Protein AF-A0A7X5ZQL4-F1 (afdb_monomer_lite)

InterPro domains:
  IPR029048 Heat shock protein 70kD, C-terminal domain superfamily [G3DSA:1.20.1270.10] (12-86)

Foldseek 3Di:
DDPPPPDDDDPVSVVVLLVVLLVVLVVLLVVLVVVCVVCPPVLPPVLNVVLVVLSVQLVVCSVVSVSVSNNVSSVVSLVSCVVSVNNDPD

Radius of gyration: 17.02 Å; chains: 1; bounding box: 59×28×33 Å

Sequence (90 aa):
MTQEVHHGPSTQELRQQRAEKLHDADAVCAVAARTVAALGDTLGTEYRTRVQAAMREVRTAVKCEDAERARQRAEVLVTVLREAGLGQVR

pLDDT: mean 84.3, std 14.22, range [37.19, 95.06]

Organism: NCBI:txid1128677

Structure (mmCIF, N/CA/C/O backbone):
data_AF-A0A7X5ZQL4-F1
#
_entry.id   AF-A0A7X5ZQL4-F1
#
loop_
_atom_site.group_PDB
_atom_site.id
_atom_site.type_symbol
_atom_site.label_atom_id
_atom_site.label_alt_id
_atom_site.label_comp_id
_atom_site.label_asym_id
_atom_site.label_entity_id
_atom_site.label_seq_id
_atom_site.pdbx_PDB_ins_code
_atom_site.Cartn_x
_atom_site.Cartn_y
_atom_site.Cartn_z
_atom_site.occupancy
_atom_site.B_iso_or_equiv
_atom_site.auth_seq_id
_atom_site.auth_comp_id
_atom_site.auth_asym_id
_atom_site.auth_atom_id
_atom_site.pdbx_PDB_model_num
ATOM 1 N N . MET A 1 1 ? 43.647 -18.308 -13.474 1.00 37.19 1 MET A N 1
ATOM 2 C CA . MET A 1 1 ? 42.975 -17.001 -13.615 1.00 37.19 1 MET A CA 1
ATOM 3 C C . MET A 1 1 ? 41.496 -17.215 -13.344 1.00 37.19 1 MET A C 1
ATOM 5 O O . MET A 1 1 ? 40.800 -17.751 -14.195 1.00 37.19 1 MET A O 1
ATOM 9 N N . THR A 1 2 ? 41.050 -16.918 -12.127 1.00 50.16 2 THR A N 1
ATOM 10 C CA . THR A 1 2 ? 39.633 -16.912 -11.748 1.00 50.16 2 THR A CA 1
ATOM 11 C C . THR A 1 2 ? 38.974 -15.721 -12.429 1.00 50.16 2 THR A C 1
ATOM 13 O O . THR A 1 2 ? 39.274 -14.578 -12.105 1.00 50.16 2 THR A O 1
ATOM 16 N N . GLN A 1 3 ? 38.137 -15.980 -13.433 1.00 50.59 3 GLN A N 1
ATOM 17 C CA . GLN A 1 3 ? 37.256 -14.951 -13.973 1.00 50.59 3 GLN A CA 1
ATOM 18 C C . GLN A 1 3 ? 36.134 -14.747 -12.959 1.00 50.59 3 GLN A C 1
ATOM 20 O O . GLN A 1 3 ? 35.188 -15.529 -12.896 1.00 50.59 3 GLN A O 1
ATOM 25 N N . GLU A 1 4 ? 36.283 -13.727 -12.123 1.00 54.75 4 GLU A N 1
ATOM 26 C CA . GLU A 1 4 ? 35.207 -13.208 -11.289 1.00 54.75 4 GLU A CA 1
ATOM 27 C C . GLU A 1 4 ? 34.203 -12.531 -12.225 1.00 54.75 4 GLU A C 1
ATOM 29 O O . GLU A 1 4 ? 34.353 -11.378 -12.631 1.00 54.75 4 GLU A O 1
ATOM 34 N N . VAL A 1 5 ? 33.211 -13.305 -12.667 1.00 55.62 5 VAL A N 1
ATOM 35 C CA . VAL A 1 5 ? 32.112 -12.793 -13.480 1.00 55.62 5 VAL A CA 1
ATOM 36 C C . VAL A 1 5 ? 31.240 -11.942 -12.564 1.00 55.62 5 VAL A C 1
ATOM 38 O O . VAL A 1 5 ? 30.334 -12.438 -11.900 1.00 55.62 5 VAL A O 1
ATOM 41 N N . HIS A 1 6 ? 31.515 -10.642 -12.533 1.00 55.84 6 HIS A N 1
ATOM 42 C CA . HIS A 1 6 ? 30.585 -9.643 -12.023 1.00 55.84 6 HIS A CA 1
ATOM 43 C C . HIS A 1 6 ? 29.387 -9.563 -12.980 1.00 55.84 6 HIS A C 1
ATOM 45 O O . HIS A 1 6 ? 29.302 -8.670 -13.822 1.00 55.84 6 HIS A O 1
ATOM 51 N N . HIS A 1 7 ? 28.469 -10.527 -12.895 1.00 59.09 7 HIS A N 1
ATOM 52 C CA . HIS A 1 7 ? 27.161 -10.388 -13.523 1.00 59.09 7 HIS A CA 1
ATOM 53 C C . HIS A 1 7 ? 26.356 -9.398 -12.678 1.00 59.09 7 HIS A C 1
ATOM 55 O O . HIS A 1 7 ? 25.817 -9.736 -11.627 1.00 59.09 7 HIS A O 1
ATOM 61 N N . GLY A 1 8 ? 26.326 -8.138 -13.119 1.00 61.72 8 GLY A N 1
ATOM 62 C CA . GLY A 1 8 ? 25.243 -7.238 -12.734 1.00 61.72 8 GLY A CA 1
ATOM 63 C C . GLY A 1 8 ? 23.904 -7.844 -13.176 1.00 61.72 8 GLY A C 1
ATOM 64 O O . GLY A 1 8 ? 23.893 -8.637 -14.1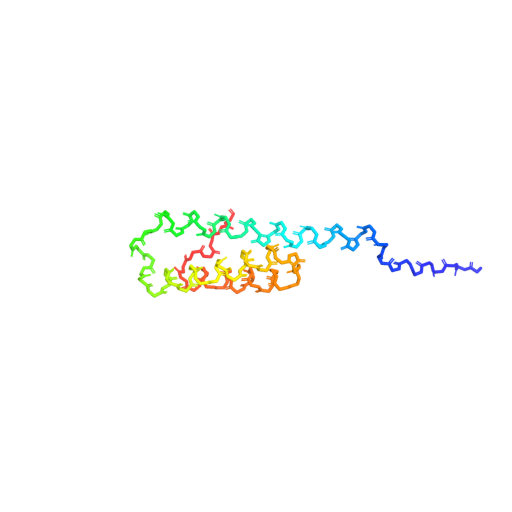21 1.00 61.72 8 GLY A O 1
ATOM 65 N N . PRO A 1 9 ? 22.786 -7.507 -12.510 1.00 65.19 9 PRO A N 1
ATOM 66 C CA . PRO A 1 9 ? 21.497 -8.104 -12.829 1.00 65.19 9 PRO A CA 1
ATOM 67 C C . PRO A 1 9 ? 21.184 -7.896 -14.310 1.00 65.19 9 PRO A C 1
ATOM 69 O O . PRO A 1 9 ? 21.255 -6.782 -14.837 1.00 65.19 9 PRO A O 1
ATOM 72 N N . SER A 1 10 ? 20.845 -8.989 -14.980 1.00 77.00 10 SER A N 1
ATOM 73 C CA . SER A 1 10 ? 20.457 -9.000 -16.382 1.00 77.00 10 SER A CA 1
ATOM 74 C C . SER A 1 10 ? 19.213 -8.129 -16.577 1.00 77.00 10 SER A C 1
ATOM 76 O O . SER A 1 10 ? 18.393 -7.947 -15.674 1.00 77.00 10 SER A O 1
ATOM 78 N N . THR A 1 11 ? 19.001 -7.614 -17.787 1.00 82.25 11 THR A N 1
ATOM 79 C CA . THR A 1 11 ? 17.815 -6.800 -18.117 1.00 82.25 11 THR A CA 1
ATOM 80 C C . THR A 1 11 ? 16.488 -7.515 -17.830 1.00 82.25 11 THR A C 1
ATOM 82 O O . THR A 1 11 ? 15.502 -6.858 -17.499 1.00 82.25 11 THR A O 1
ATOM 85 N N . GLN A 1 12 ? 16.456 -8.849 -17.907 1.00 84.25 12 GLN A N 1
ATOM 86 C CA . GLN A 1 12 ? 15.314 -9.669 -17.493 1.00 84.25 12 GLN A CA 1
ATOM 87 C C . GLN A 1 12 ? 15.091 -9.639 -15.973 1.00 84.25 12 GLN A C 1
ATOM 89 O O . GLN A 1 12 ? 13.966 -9.414 -15.535 1.00 84.25 12 GLN A O 1
ATOM 94 N N . GLU A 1 13 ? 16.150 -9.799 -15.178 1.00 85.44 13 GLU A N 1
ATOM 95 C CA . GLU A 1 13 ? 16.088 -9.773 -13.710 1.00 85.44 13 GLU A CA 1
ATOM 96 C C . GLU A 1 13 ? 15.610 -8.405 -13.207 1.00 85.44 13 GLU A C 1
ATOM 98 O O . GLU A 1 13 ? 14.746 -8.320 -12.341 1.00 85.44 13 GLU A O 1
ATOM 103 N N . LEU A 1 14 ? 16.082 -7.318 -13.826 1.00 86.12 14 LEU A N 1
ATOM 104 C CA . LEU A 1 14 ? 15.618 -5.955 -13.539 1.00 86.12 14 LEU A CA 1
ATOM 105 C C . LEU A 1 14 ? 14.122 -5.758 -13.825 1.00 86.12 14 LEU A C 1
ATOM 107 O O . LEU A 1 14 ? 13.442 -5.046 -13.084 1.00 86.12 14 LEU A O 1
ATOM 111 N N . ARG A 1 15 ? 13.593 -6.365 -14.895 1.00 85.75 15 ARG A N 1
ATOM 112 C CA . ARG A 1 15 ? 12.153 -6.318 -15.201 1.00 85.75 15 ARG A CA 1
ATOM 113 C C . ARG A 1 15 ? 11.349 -7.129 -14.196 1.00 85.75 15 ARG A C 1
ATOM 115 O O . ARG A 1 15 ? 10.303 -6.660 -13.758 1.00 85.75 15 ARG A O 1
ATOM 122 N N . GLN A 1 16 ? 11.851 -8.299 -13.816 1.00 91.06 16 GLN A N 1
ATOM 123 C CA . GLN A 1 16 ? 11.199 -9.158 -12.836 1.00 91.06 16 GLN A CA 1
ATOM 124 C C . GLN A 1 16 ? 11.130 -8.477 -11.468 1.00 91.06 16 GLN A C 1
ATOM 126 O O . GLN A 1 16 ? 10.035 -8.312 -10.947 1.00 91.06 16 GLN A O 1
ATOM 131 N N . GLN A 1 17 ? 12.240 -7.920 -10.978 1.00 88.94 17 GLN A N 1
ATOM 132 C CA . GLN A 1 17 ? 12.261 -7.167 -9.720 1.00 88.94 17 GLN A CA 1
ATOM 133 C C . GLN A 1 17 ? 11.311 -5.964 -9.731 1.00 88.94 17 GLN A C 1
ATOM 135 O O . GLN A 1 17 ? 10.683 -5.649 -8.721 1.00 88.94 17 GLN A O 1
ATOM 140 N N . ARG A 1 18 ? 11.191 -5.257 -10.864 1.00 90.62 18 ARG A N 1
ATOM 141 C CA . ARG A 1 18 ? 10.208 -4.170 -11.003 1.00 90.62 18 ARG A CA 1
ATOM 142 C C . ARG A 1 18 ? 8.780 -4.699 -10.920 1.00 90.62 18 ARG A C 1
ATOM 144 O O . ARG A 1 18 ? 7.974 -4.109 -10.207 1.00 90.62 18 ARG A O 1
ATOM 151 N N . ALA A 1 19 ? 8.480 -5.790 -11.620 1.00 92.31 19 ALA A N 1
ATOM 152 C CA . ALA A 1 19 ? 7.165 -6.419 -11.588 1.00 92.31 19 ALA A CA 1
ATOM 153 C C . ALA A 1 19 ? 6.811 -6.928 -10.182 1.00 92.31 19 ALA A C 1
ATOM 155 O O . ALA A 1 19 ? 5.695 -6.697 -9.731 1.00 92.31 19 ALA A O 1
ATOM 156 N N . GLU A 1 20 ? 7.762 -7.532 -9.468 1.00 92.94 20 GLU A N 1
ATOM 157 C CA . GLU A 1 20 ? 7.598 -7.976 -8.078 1.00 92.94 20 GLU A CA 1
ATOM 158 C C . GLU A 1 20 ? 7.281 -6.797 -7.156 1.00 92.94 20 GLU A C 1
ATOM 160 O O . GLU A 1 20 ? 6.242 -6.798 -6.506 1.00 92.94 20 GLU A O 1
ATOM 165 N N . LYS A 1 21 ? 8.082 -5.722 -7.195 1.00 92.75 21 LYS A N 1
ATOM 166 C CA . LYS A 1 21 ? 7.821 -4.501 -6.408 1.00 92.75 21 LYS A CA 1
ATOM 167 C C . LYS A 1 21 ? 6.427 -3.915 -6.669 1.00 92.75 21 LYS A C 1
ATOM 169 O O . LYS A 1 21 ? 5.762 -3.464 -5.737 1.00 92.75 21 LYS A O 1
ATOM 174 N N . LEU A 1 22 ? 5.995 -3.883 -7.932 1.00 93.00 22 LEU A N 1
ATOM 175 C CA . LEU A 1 22 ? 4.667 -3.395 -8.313 1.00 93.00 22 LEU A CA 1
ATOM 176 C C . LEU A 1 22 ? 3.560 -4.328 -7.808 1.00 93.00 22 LEU A C 1
ATOM 178 O O . LEU A 1 22 ? 2.543 -3.848 -7.308 1.00 93.00 22 LEU A O 1
ATOM 182 N N . HIS A 1 23 ? 3.769 -5.641 -7.912 1.00 93.44 23 HIS A N 1
ATOM 183 C CA . HIS A 1 23 ? 2.833 -6.657 -7.447 1.00 93.44 23 HIS A CA 1
ATOM 184 C C . HIS A 1 23 ? 2.668 -6.625 -5.924 1.00 93.44 23 HIS A C 1
ATOM 186 O O . HIS A 1 23 ? 1.540 -6.587 -5.438 1.00 93.44 23 HIS A O 1
ATOM 192 N N . ASP A 1 24 ? 3.768 -6.555 -5.174 1.00 92.94 24 ASP A N 1
ATOM 193 C CA . ASP A 1 24 ? 3.751 -6.426 -3.715 1.00 92.94 24 ASP A CA 1
ATOM 194 C C . ASP A 1 24 ? 3.018 -5.155 -3.277 1.00 92.94 24 ASP A C 1
ATOM 196 O O . ASP A 1 24 ? 2.163 -5.188 -2.388 1.00 92.94 24 ASP A O 1
ATOM 200 N N . ALA A 1 25 ? 3.300 -4.025 -3.930 1.00 92.88 25 ALA A N 1
ATOM 201 C CA . ALA A 1 25 ? 2.630 -2.765 -3.632 1.00 92.88 25 ALA A CA 1
ATOM 202 C C . ALA A 1 25 ? 1.112 -2.840 -3.889 1.00 92.88 25 ALA A C 1
ATOM 204 O O . ALA A 1 25 ? 0.318 -2.357 -3.074 1.00 92.88 25 ALA A O 1
ATOM 205 N N . ASP A 1 26 ? 0.691 -3.473 -4.987 1.00 93.25 26 ASP A N 1
ATOM 206 C CA . ASP A 1 26 ? -0.727 -3.695 -5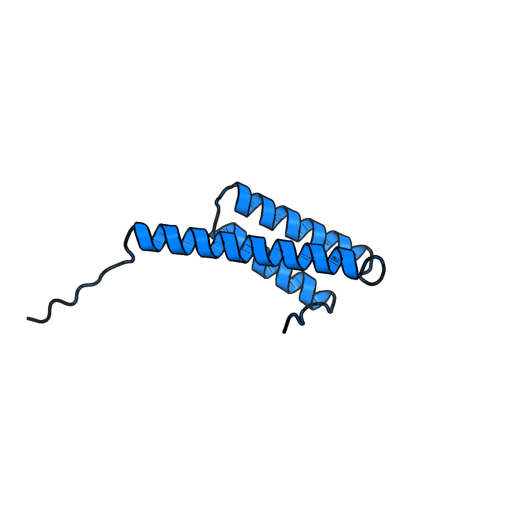.279 1.00 93.25 26 ASP A CA 1
ATOM 207 C C . ASP A 1 26 ? -1.381 -4.643 -4.262 1.00 93.25 26 ASP A C 1
ATOM 209 O O . ASP A 1 26 ? -2.462 -4.346 -3.745 1.00 93.25 26 ASP A O 1
ATOM 213 N N . ALA A 1 27 ? -0.692 -5.721 -3.876 1.00 92.81 27 ALA A N 1
ATOM 214 C CA . ALA A 1 27 ? -1.158 -6.662 -2.863 1.00 92.81 27 ALA A CA 1
ATOM 215 C C . ALA A 1 27 ? -1.389 -5.975 -1.507 1.00 92.81 27 ALA A C 1
ATOM 217 O O . ALA A 1 27 ? -2.450 -6.149 -0.897 1.00 92.81 27 ALA A O 1
ATOM 218 N N . VAL A 1 28 ? -0.451 -5.128 -1.064 1.00 91.44 28 VAL A N 1
ATOM 219 C CA . VAL A 1 28 ? -0.604 -4.303 0.147 1.00 91.44 28 VAL A CA 1
ATOM 220 C C . VAL A 1 28 ? -1.820 -3.381 0.023 1.00 91.44 28 VAL A C 1
ATOM 222 O O . VAL A 1 28 ? -2.615 -3.280 0.958 1.00 91.44 28 VAL A O 1
ATOM 225 N N . CYS A 1 29 ? -2.016 -2.745 -1.135 1.00 91.31 29 CYS A N 1
ATOM 226 C CA . CYS A 1 29 ? -3.171 -1.881 -1.389 1.00 91.31 29 CYS A CA 1
ATOM 227 C C . CYS A 1 29 ? -4.499 -2.658 -1.327 1.00 91.31 29 CYS A C 1
ATOM 229 O O . CYS A 1 29 ? -5.475 -2.180 -0.743 1.00 91.31 29 CYS A O 1
ATOM 231 N N . ALA A 1 30 ? -4.541 -3.877 -1.867 1.00 90.62 30 ALA A N 1
ATOM 232 C CA . ALA A 1 30 ? -5.713 -4.745 -1.816 1.00 90.62 30 ALA A CA 1
ATOM 233 C C . ALA A 1 30 ? -6.035 -5.209 -0.386 1.00 90.62 30 ALA A C 1
ATOM 235 O O . ALA A 1 30 ? -7.201 -5.212 0.014 1.00 90.62 30 ALA A O 1
ATOM 236 N N . VAL A 1 31 ? -5.017 -5.572 0.402 1.00 90.38 31 VAL A N 1
ATOM 237 C CA . VAL A 1 31 ? -5.180 -5.902 1.827 1.00 90.38 31 VAL A CA 1
ATOM 238 C C . VAL A 1 31 ? -5.697 -4.688 2.592 1.00 90.38 31 VAL A C 1
ATOM 240 O O . VAL A 1 31 ? -6.717 -4.797 3.264 1.00 90.38 31 VAL A O 1
ATOM 243 N N . ALA A 1 32 ? -5.072 -3.520 2.425 1.00 89.44 32 ALA A N 1
ATOM 244 C CA . ALA A 1 32 ? -5.493 -2.280 3.073 1.00 89.44 32 ALA A CA 1
ATOM 245 C C . ALA A 1 32 ? -6.953 -1.924 2.757 1.00 89.44 32 ALA A C 1
ATOM 247 O O . ALA A 1 32 ? -7.711 -1.562 3.656 1.00 89.44 32 ALA A O 1
ATOM 248 N N . ALA A 1 33 ? -7.368 -2.076 1.496 1.00 89.88 33 ALA A N 1
ATOM 249 C CA . ALA A 1 33 ? -8.737 -1.810 1.070 1.00 89.88 33 ALA A CA 1
ATOM 250 C C . ALA A 1 33 ? -9.741 -2.737 1.770 1.00 89.88 33 ALA A C 1
ATOM 252 O O . ALA A 1 33 ? -10.771 -2.267 2.258 1.00 89.88 33 ALA A O 1
ATOM 253 N N . ARG A 1 34 ? -9.423 -4.037 1.870 1.00 89.69 34 ARG A N 1
ATOM 254 C CA . ARG A 1 34 ? -10.234 -5.006 2.624 1.00 89.69 34 ARG A CA 1
ATOM 255 C C . ARG A 1 34 ? -10.299 -4.647 4.103 1.00 89.69 34 ARG A C 1
ATOM 257 O O . ARG A 1 34 ? -11.380 -4.667 4.678 1.00 89.69 34 ARG A O 1
ATOM 264 N N . THR A 1 35 ? -9.174 -4.266 4.696 1.00 85.44 35 THR A N 1
ATOM 265 C CA . THR A 1 35 ? -9.090 -3.887 6.107 1.00 85.44 35 THR A CA 1
ATOM 266 C C . THR A 1 35 ? -9.933 -2.645 6.410 1.00 85.44 35 THR A C 1
ATOM 268 O O . THR A 1 35 ? -10.729 -2.663 7.343 1.00 85.44 35 THR A O 1
ATOM 271 N N . VAL A 1 36 ? -9.856 -1.594 5.586 1.00 85.94 36 VAL A N 1
ATOM 272 C CA . VAL A 1 36 ? -10.708 -0.397 5.733 1.00 85.94 36 VAL A CA 1
ATOM 273 C C . VAL A 1 36 ? -12.190 -0.742 5.588 1.00 85.94 36 VAL A C 1
ATOM 275 O O . VAL A 1 36 ? -13.008 -0.239 6.355 1.00 85.94 36 VAL A O 1
ATOM 278 N N . ALA A 1 37 ? -12.544 -1.601 4.628 1.00 87.31 37 ALA A N 1
ATOM 279 C CA . ALA A 1 37 ? -13.922 -2.048 4.449 1.00 87.31 37 ALA A CA 1
ATOM 280 C C . ALA A 1 37 ? -14.427 -2.869 5.650 1.00 87.31 37 ALA A C 1
ATOM 282 O O . ALA A 1 37 ? -15.571 -2.697 6.058 1.00 87.31 37 ALA A O 1
ATOM 283 N N . ALA A 1 38 ? -13.572 -3.716 6.230 1.00 86.25 38 ALA A N 1
ATOM 284 C CA . ALA A 1 38 ? -13.901 -4.551 7.382 1.00 86.25 38 ALA A CA 1
ATOM 285 C C . ALA A 1 38 ? -14.043 -3.749 8.685 1.00 86.25 38 ALA A C 1
ATOM 287 O O . ALA A 1 38 ? -14.876 -4.081 9.521 1.00 86.25 38 ALA A O 1
ATOM 288 N N . LEU A 1 39 ? -13.241 -2.699 8.864 1.00 81.19 39 LEU A N 1
ATOM 289 C CA . LEU A 1 39 ? -13.224 -1.912 10.100 1.00 81.19 39 LEU A CA 1
ATOM 290 C C . LEU A 1 39 ? -14.201 -0.744 10.087 1.00 81.19 39 LEU A C 1
ATOM 292 O O . LEU A 1 39 ? -14.544 -0.247 11.153 1.00 81.19 39 LEU A O 1
ATOM 296 N N . GLY A 1 40 ? -14.643 -0.297 8.909 1.00 73.12 40 GLY A N 1
ATOM 297 C CA . GLY A 1 40 ? -15.707 0.693 8.758 1.00 73.12 40 GLY A CA 1
ATOM 298 C C . GLY A 1 40 ? -15.511 1.943 9.623 1.00 73.12 40 GLY A C 1
ATOM 299 O O . GLY A 1 40 ? -14.670 2.792 9.316 1.00 73.12 40 GLY A O 1
ATOM 300 N N . ASP A 1 41 ? -16.329 2.059 10.670 1.00 74.06 41 ASP A N 1
ATOM 301 C CA . ASP A 1 41 ? -16.361 3.186 11.612 1.00 74.06 41 ASP A CA 1
ATOM 302 C C . ASP A 1 41 ? -15.316 3.073 12.741 1.00 74.06 41 ASP A C 1
ATOM 304 O O . ASP A 1 41 ? -14.858 4.078 13.278 1.00 74.06 41 ASP A O 1
ATOM 308 N N . THR A 1 42 ? -14.853 1.858 13.055 1.00 80.19 42 THR A N 1
ATOM 309 C CA . THR A 1 42 ? -13.888 1.581 14.135 1.00 80.19 42 THR A CA 1
ATOM 310 C C . THR A 1 42 ? -12.514 2.199 13.882 1.00 80.19 42 THR A C 1
ATOM 312 O O . THR A 1 42 ? -11.789 2.500 14.825 1.00 80.19 42 THR A O 1
ATOM 315 N N . LEU A 1 43 ? -12.153 2.422 12.616 1.00 79.81 43 LEU A N 1
ATOM 316 C CA . LEU A 1 43 ? -10.863 3.002 12.245 1.00 79.81 43 LEU A CA 1
ATOM 317 C C . LEU A 1 43 ? -10.752 4.494 12.611 1.00 79.81 43 LEU A C 1
ATOM 319 O O . LEU A 1 43 ? -9.652 5.033 12.697 1.00 79.81 43 LEU A O 1
ATOM 323 N N . GLY A 1 44 ? -11.886 5.171 12.810 1.00 84.75 44 GLY A N 1
ATOM 324 C CA . GLY A 1 44 ? -11.946 6.621 12.940 1.00 84.75 44 GLY A CA 1
ATOM 325 C C . GLY A 1 44 ? -11.716 7.345 11.606 1.00 84.75 44 GLY A C 1
ATOM 326 O O . GLY A 1 44 ? -10.940 6.924 10.741 1.00 84.75 44 GLY A O 1
ATOM 327 N N . THR A 1 45 ? -12.403 8.473 11.423 1.00 87.06 45 THR A N 1
ATOM 328 C CA . THR A 1 45 ? -12.403 9.236 10.161 1.00 87.06 45 THR A CA 1
ATOM 329 C C . THR A 1 45 ? -11.009 9.710 9.742 1.00 87.06 45 THR A C 1
ATOM 331 O O . THR A 1 45 ? -10.702 9.728 8.546 1.00 87.06 45 THR A O 1
ATOM 334 N N . GLU A 1 46 ? -10.142 10.050 10.701 1.00 87.81 46 GLU A N 1
ATOM 335 C CA . GLU A 1 46 ? -8.775 10.504 10.425 1.00 87.81 46 GLU A CA 1
ATOM 336 C C . GLU A 1 46 ? -7.934 9.399 9.766 1.00 87.81 46 GLU A C 1
ATOM 338 O O . GLU A 1 46 ? -7.487 9.558 8.625 1.00 87.81 46 GLU A O 1
ATOM 343 N N . TYR A 1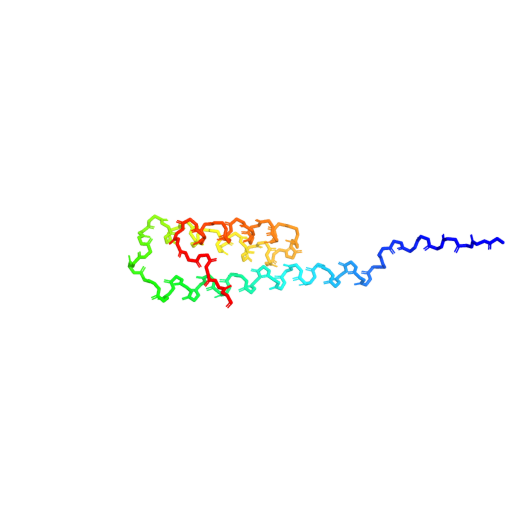 47 ? -7.770 8.250 10.431 1.00 89.50 47 TYR A N 1
ATOM 344 C CA . TYR A 1 47 ? -6.990 7.134 9.894 1.00 89.50 47 TYR A CA 1
ATOM 345 C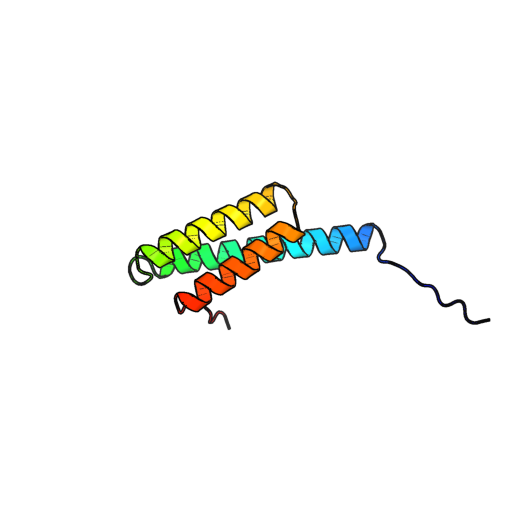 C . TYR A 1 47 ? -7.617 6.573 8.623 1.00 89.50 47 TYR A C 1
ATOM 347 O O . TYR A 1 47 ? -6.904 6.300 7.660 1.00 89.50 47 TYR A O 1
ATOM 355 N N . ARG A 1 48 ? -8.950 6.494 8.545 1.00 88.56 48 ARG A N 1
ATOM 356 C CA . ARG A 1 48 ? -9.643 6.104 7.311 1.00 88.56 48 ARG A CA 1
ATOM 357 C C . ARG A 1 48 ? -9.301 7.025 6.139 1.00 88.56 48 ARG A C 1
ATOM 359 O O . ARG A 1 48 ? -9.146 6.553 5.010 1.00 88.56 48 ARG A O 1
ATOM 366 N N . THR A 1 49 ? -9.180 8.328 6.375 1.00 90.81 49 THR A N 1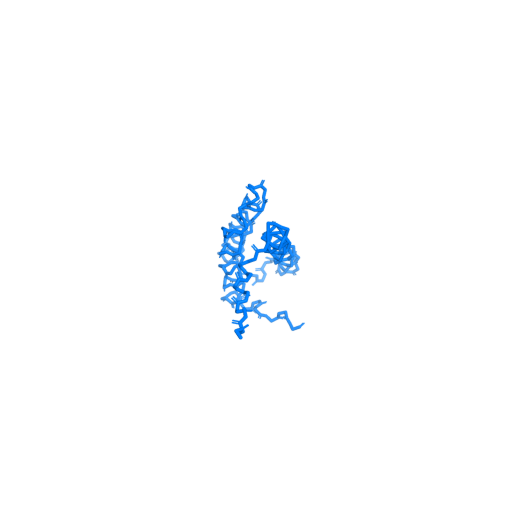
ATOM 367 C CA . THR A 1 49 ? -8.785 9.292 5.338 1.00 90.81 49 THR A CA 1
ATOM 368 C C . THR A 1 49 ? -7.318 9.113 4.956 1.00 90.81 49 THR A C 1
ATOM 370 O O . THR A 1 49 ? -7.007 9.040 3.765 1.00 90.81 49 THR A O 1
ATOM 373 N N . ARG A 1 50 ? -6.427 8.955 5.943 1.00 92.19 50 ARG A N 1
ATOM 374 C CA . ARG A 1 50 ? -4.987 8.735 5.728 1.00 92.19 50 ARG A CA 1
ATOM 375 C C . ARG A 1 50 ? -4.701 7.446 4.954 1.00 92.19 50 ARG A C 1
ATOM 377 O O . ARG A 1 50 ? -3.984 7.487 3.957 1.00 92.19 50 ARG A O 1
ATOM 384 N N . VAL A 1 51 ? -5.322 6.327 5.335 1.00 91.25 51 VAL A N 1
ATOM 385 C CA . VAL A 1 51 ? -5.185 5.038 4.636 1.00 91.25 51 VAL A CA 1
ATOM 386 C C . VAL A 1 51 ? -5.705 5.145 3.200 1.00 91.25 51 VAL A C 1
ATOM 388 O O . VAL A 1 51 ? -5.029 4.716 2.268 1.00 91.25 51 VAL A O 1
ATOM 391 N N . GLN A 1 52 ? -6.865 5.773 2.974 1.00 91.62 52 GLN A N 1
ATOM 392 C CA . GLN A 1 52 ? -7.392 5.975 1.617 1.00 91.62 52 GLN A CA 1
ATOM 393 C C . GLN A 1 52 ? -6.521 6.887 0.747 1.00 91.62 52 GLN A C 1
ATOM 395 O O . GLN A 1 52 ? -6.449 6.682 -0.468 1.00 91.62 52 GLN A O 1
ATOM 400 N N . ALA A 1 53 ? -5.885 7.902 1.332 1.00 94.19 53 ALA A N 1
ATOM 401 C CA . ALA A 1 53 ? -4.930 8.746 0.625 1.00 94.19 53 ALA A CA 1
ATOM 402 C C . ALA A 1 53 ? -3.686 7.936 0.228 1.00 94.19 53 ALA A C 1
ATOM 404 O O . ALA A 1 53 ? -3.346 7.887 -0.954 1.00 94.19 53 ALA A O 1
ATOM 405 N N . ALA A 1 54 ? -3.089 7.206 1.175 1.00 94.12 54 ALA A N 1
ATOM 406 C CA . ALA A 1 54 ? -1.926 6.359 0.922 1.00 94.12 54 ALA A CA 1
ATOM 407 C C . ALA A 1 54 ? -2.214 5.265 -0.129 1.00 94.12 54 ALA A C 1
ATOM 409 O O . ALA A 1 54 ? -1.437 5.093 -1.066 1.00 94.12 54 ALA A O 1
ATOM 410 N N . MET A 1 55 ? -3.374 4.595 -0.069 1.00 93.94 55 MET A N 1
ATOM 411 C CA . MET A 1 55 ? -3.802 3.624 -1.093 1.00 93.94 55 MET A CA 1
ATOM 412 C C . MET A 1 55 ? -3.895 4.240 -2.495 1.00 93.94 55 MET A C 1
ATOM 414 O O . MET A 1 55 ? -3.520 3.603 -3.483 1.00 93.94 55 MET A O 1
ATOM 418 N N . ARG A 1 56 ? -4.397 5.477 -2.607 1.00 94.94 56 ARG A N 1
ATOM 419 C CA . ARG A 1 56 ? -4.464 6.188 -3.893 1.00 94.94 56 ARG A CA 1
ATOM 420 C C . ARG A 1 56 ? -3.079 6.491 -4.443 1.00 94.94 56 ARG A C 1
ATOM 422 O O . ARG A 1 56 ? -2.872 6.331 -5.646 1.00 94.94 56 ARG A O 1
ATOM 429 N N . GLU A 1 57 ? -2.137 6.879 -3.591 1.00 95.06 57 GLU A N 1
ATOM 430 C CA . GLU A 1 57 ? -0.756 7.109 -4.015 1.00 95.06 57 GLU A CA 1
ATOM 431 C C . GLU A 1 57 ? -0.080 5.823 -4.496 1.00 95.06 57 GLU A C 1
ATOM 433 O O . GLU A 1 57 ? 0.526 5.832 -5.568 1.00 95.06 57 GLU A O 1
ATOM 438 N N . VAL A 1 58 ? -0.250 4.710 -3.770 1.00 94.25 58 VAL A N 1
ATOM 439 C CA . VAL A 1 58 ? 0.252 3.388 -4.188 1.00 94.25 58 VAL A CA 1
ATOM 440 C C . VAL A 1 58 ? -0.315 3.011 -5.551 1.00 94.25 58 VAL A C 1
ATOM 442 O O . VAL A 1 58 ? 0.435 2.733 -6.480 1.00 94.25 58 VAL A O 1
ATOM 445 N N . ARG A 1 59 ? -1.641 3.078 -5.711 1.00 94.19 59 ARG A N 1
ATOM 446 C CA . ARG A 1 59 ? -2.307 2.715 -6.967 1.00 94.19 59 ARG A CA 1
ATOM 447 C C . ARG A 1 59 ? -1.880 3.608 -8.132 1.00 94.19 59 ARG A C 1
ATOM 449 O O . ARG A 1 59 ? -1.816 3.144 -9.264 1.00 94.19 59 ARG A O 1
ATOM 456 N N . THR A 1 60 ? -1.594 4.880 -7.868 1.00 94.94 60 THR A N 1
ATOM 457 C CA . THR A 1 60 ? -1.076 5.804 -8.884 1.00 94.94 60 THR A CA 1
ATOM 458 C C . THR A 1 60 ? 0.331 5.406 -9.310 1.00 94.94 60 THR A C 1
ATOM 460 O O . THR A 1 60 ? 0.588 5.306 -10.503 1.00 94.94 60 THR A O 1
ATOM 463 N N . ALA A 1 61 ? 1.218 5.111 -8.359 1.00 93.88 61 ALA A N 1
ATOM 464 C CA . ALA A 1 61 ? 2.567 4.651 -8.666 1.00 93.88 61 ALA A CA 1
ATOM 465 C C . ALA A 1 61 ? 2.565 3.315 -9.429 1.00 93.88 61 ALA A C 1
ATOM 467 O O . ALA A 1 61 ? 3.292 3.182 -10.409 1.00 93.88 61 ALA A O 1
ATOM 468 N N . VAL A 1 62 ? 1.684 2.380 -9.049 1.00 92.81 62 VAL A N 1
ATOM 469 C CA . VAL A 1 62 ? 1.488 1.111 -9.768 1.00 92.81 62 VAL A CA 1
ATOM 470 C C . VAL A 1 62 ? 1.012 1.351 -11.203 1.00 92.81 62 VAL A C 1
ATOM 472 O O . VAL A 1 62 ? 1.578 0.790 -12.135 1.00 92.81 62 VAL A O 1
ATOM 475 N N . LYS A 1 63 ? 0.024 2.233 -11.410 1.00 93.50 63 LYS A N 1
ATOM 476 C CA . LYS A 1 63 ? -0.462 2.605 -12.753 1.00 93.50 63 LYS A CA 1
ATOM 477 C C . LYS A 1 63 ? 0.592 3.300 -13.614 1.00 93.50 63 LYS A C 1
ATOM 479 O O . LYS A 1 63 ? 0.530 3.190 -14.831 1.00 93.50 63 LYS A O 1
ATOM 484 N N . CYS A 1 64 ? 1.513 4.034 -12.998 1.00 93.50 64 CYS A N 1
ATOM 485 C CA . CYS A 1 64 ? 2.645 4.657 -13.680 1.00 93.50 64 CYS A CA 1
ATOM 486 C C . CYS A 1 64 ? 3.827 3.695 -13.885 1.00 93.50 64 CYS A C 1
ATOM 488 O O . CYS A 1 64 ? 4.868 4.142 -14.357 1.00 93.50 64 CYS A O 1
ATOM 490 N N . GLU A 1 65 ? 3.698 2.419 -13.494 1.00 91.44 65 GLU A N 1
ATOM 491 C CA . GLU A 1 65 ? 4.766 1.407 -13.540 1.00 91.44 65 GLU A CA 1
ATOM 492 C C . GLU A 1 65 ? 6.042 1.834 -12.783 1.00 91.44 65 GLU A C 1
ATOM 494 O O . GLU A 1 65 ? 7.151 1.342 -13.015 1.00 91.44 65 GLU A O 1
ATOM 499 N N . ASP A 1 66 ? 5.886 2.747 -11.821 1.00 93.62 66 ASP A N 1
ATOM 500 C CA . ASP A 1 66 ? 6.972 3.290 -11.017 1.00 93.62 66 ASP A CA 1
ATOM 501 C C . ASP A 1 66 ? 7.194 2.395 -9.796 1.00 93.62 66 ASP A C 1
ATOM 503 O O . ASP A 1 66 ? 6.661 2.623 -8.709 1.00 93.62 66 ASP A O 1
ATOM 507 N N . ALA A 1 67 ?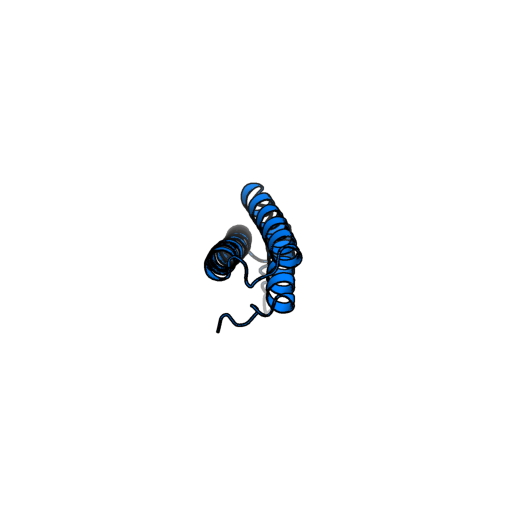 7.965 1.327 -10.004 1.00 91.69 67 ALA A N 1
ATOM 508 C CA . ALA A 1 67 ? 8.217 0.288 -9.009 1.00 91.69 67 ALA A CA 1
ATOM 509 C C . ALA A 1 67 ? 8.826 0.818 -7.698 1.00 91.69 67 ALA A C 1
ATOM 511 O O . ALA A 1 67 ? 8.501 0.321 -6.621 1.00 91.69 67 ALA A O 1
ATOM 512 N N . GLU A 1 68 ? 9.704 1.823 -7.768 1.00 93.31 68 GLU A N 1
ATOM 513 C CA . GLU A 1 68 ? 10.350 2.364 -6.569 1.00 93.31 68 GLU A CA 1
ATOM 514 C C . GLU A 1 68 ? 9.376 3.234 -5.778 1.00 93.31 68 GLU A C 1
ATOM 516 O O . GLU A 1 68 ? 9.223 3.067 -4.566 1.00 93.31 68 GLU A O 1
ATOM 521 N N . ARG A 1 69 ? 8.634 4.102 -6.474 1.00 93.56 69 ARG A N 1
ATOM 522 C CA . ARG A 1 69 ? 7.595 4.909 -5.841 1.00 93.56 69 ARG A CA 1
ATOM 523 C C . ARG A 1 69 ? 6.475 4.035 -5.283 1.00 93.56 69 ARG A C 1
ATOM 525 O O . ARG A 1 69 ? 5.982 4.320 -4.196 1.00 93.56 69 ARG A O 1
ATOM 532 N N . ALA A 1 70 ? 6.080 2.975 -5.987 1.00 94.06 70 ALA A N 1
ATOM 533 C CA . ALA A 1 70 ? 5.055 2.041 -5.531 1.00 94.06 70 ALA A CA 1
ATOM 534 C C . ALA A 1 70 ? 5.477 1.362 -4.225 1.00 94.06 70 ALA A C 1
ATOM 536 O O . ALA A 1 70 ? 4.701 1.372 -3.268 1.00 94.06 70 ALA A O 1
ATOM 537 N N . ARG A 1 71 ? 6.730 0.888 -4.144 1.00 93.88 71 ARG A N 1
ATOM 538 C CA . ARG A 1 71 ? 7.296 0.320 -2.914 1.00 93.88 71 ARG A CA 1
ATOM 539 C C . ARG A 1 71 ? 7.290 1.331 -1.769 1.00 93.88 71 ARG A C 1
ATOM 541 O O . ARG A 1 71 ? 6.725 1.052 -0.718 1.00 93.88 71 ARG A O 1
ATOM 548 N N . GLN A 1 72 ? 7.833 2.528 -1.989 1.00 94.75 72 GLN A N 1
ATOM 549 C CA . GLN A 1 72 ? 7.886 3.573 -0.959 1.00 94.75 72 GLN A CA 1
ATOM 550 C C . GLN A 1 72 ? 6.493 3.936 -0.430 1.00 94.75 72 GLN A C 1
ATOM 552 O O . GLN A 1 72 ? 6.290 4.069 0.775 1.00 94.75 72 GLN A O 1
ATOM 557 N N . ARG A 1 73 ? 5.503 4.081 -1.320 1.00 94.88 73 ARG A N 1
ATOM 558 C CA . ARG A 1 73 ? 4.123 4.381 -0.913 1.00 94.88 73 ARG A CA 1
ATOM 559 C C . ARG A 1 73 ? 3.472 3.199 -0.200 1.00 94.88 73 ARG A C 1
ATOM 561 O O . ARG A 1 73 ? 2.674 3.427 0.706 1.00 94.88 73 ARG A O 1
ATOM 568 N N . ALA A 1 74 ? 3.819 1.964 -0.560 1.00 93.75 74 ALA A N 1
ATOM 569 C CA . ALA A 1 74 ? 3.344 0.775 0.137 1.00 93.75 74 ALA A CA 1
ATOM 570 C C . ALA A 1 74 ? 3.913 0.701 1.563 1.00 93.75 74 ALA A C 1
ATOM 572 O O . ALA A 1 74 ? 3.164 0.432 2.496 1.00 93.75 74 ALA A O 1
ATOM 573 N N . GLU A 1 75 ? 5.189 1.038 1.768 1.00 93.81 75 GLU A N 1
ATOM 574 C CA . GLU A 1 75 ? 5.803 1.126 3.104 1.00 93.81 75 GLU A CA 1
ATOM 575 C C . GLU A 1 75 ? 5.129 2.200 3.980 1.00 93.81 75 GLU A C 1
ATOM 577 O O . GLU A 1 75 ? 4.822 1.961 5.154 1.00 93.81 75 GLU A O 1
ATOM 582 N N . VAL A 1 76 ? 4.817 3.364 3.397 1.00 94.12 76 VAL A N 1
ATOM 583 C CA . VAL A 1 76 ? 4.034 4.414 4.073 1.00 94.12 76 VAL A CA 1
ATOM 584 C C . VAL A 1 76 ? 2.640 3.899 4.434 1.00 94.12 76 VAL A C 1
ATOM 586 O O . VAL A 1 76 ? 2.198 4.071 5.566 1.00 94.12 76 VAL A O 1
ATOM 589 N N . LEU A 1 77 ? 1.955 3.222 3.510 1.00 93.19 77 LEU A N 1
ATOM 590 C CA . LEU A 1 77 ? 0.639 2.633 3.757 1.00 93.19 77 LEU A CA 1
ATOM 591 C C . LEU A 1 77 ? 0.680 1.607 4.902 1.00 93.19 77 LEU A C 1
ATOM 593 O O . LEU A 1 77 ? -0.179 1.649 5.779 1.00 93.19 77 LEU A O 1
ATOM 597 N N . VAL A 1 78 ? 1.692 0.736 4.942 1.00 91.75 78 VAL A N 1
ATOM 598 C CA . VAL A 1 78 ? 1.902 -0.218 6.046 1.00 91.75 78 VAL A CA 1
ATOM 599 C C . VAL A 1 78 ? 2.122 0.508 7.373 1.00 91.75 78 VAL A C 1
ATOM 601 O O . VAL A 1 78 ? 1.584 0.085 8.396 1.00 91.75 78 VAL A O 1
ATOM 604 N N . THR A 1 79 ? 2.867 1.613 7.365 1.00 92.00 79 THR A N 1
ATOM 605 C CA . THR A 1 79 ? 3.081 2.442 8.560 1.00 92.00 79 THR A CA 1
ATOM 606 C C . THR A 1 79 ? 1.766 3.027 9.065 1.00 92.00 79 THR A C 1
ATOM 608 O O . THR A 1 79 ? 1.427 2.825 10.226 1.00 92.00 79 THR A O 1
ATOM 611 N N . VAL A 1 80 ? 0.965 3.636 8.187 1.00 90.69 80 VAL A N 1
ATOM 612 C CA . VAL A 1 80 ? -0.342 4.201 8.564 1.00 90.69 80 VAL A CA 1
ATOM 613 C C . VAL A 1 80 ? -1.288 3.115 9.090 1.00 90.69 80 VAL A C 1
ATOM 615 O O . VAL A 1 80 ? -2.007 3.335 10.062 1.00 90.69 80 VAL A O 1
ATOM 618 N N . LEU A 1 81 ? -1.283 1.920 8.487 1.00 88.12 81 LEU A N 1
ATOM 619 C CA . LEU A 1 81 ? -2.063 0.782 8.984 1.00 88.12 81 LEU A CA 1
ATOM 620 C C . LEU A 1 81 ? -1.604 0.347 10.382 1.00 88.12 81 LEU A C 1
ATOM 622 O O . LEU A 1 81 ? -2.442 0.046 11.227 1.00 88.12 81 LEU A O 1
ATOM 626 N N . ARG A 1 82 ? -0.293 0.332 10.653 1.00 88.19 82 ARG A N 1
ATOM 627 C CA . ARG A 1 82 ? 0.261 0.041 11.986 1.00 88.19 82 ARG A CA 1
ATOM 628 C C . ARG A 1 82 ? -0.157 1.078 13.021 1.00 88.19 82 ARG A C 1
ATOM 630 O O . ARG A 1 82 ? -0.612 0.683 14.089 1.00 88.19 82 ARG A O 1
ATOM 637 N N . GLU A 1 83 ? -0.045 2.364 12.697 1.00 88.00 83 GLU A N 1
ATOM 638 C CA . GLU A 1 83 ? -0.468 3.465 13.576 1.00 88.00 83 GLU A CA 1
ATOM 639 C C . GLU A 1 83 ? -1.962 3.386 13.908 1.00 88.00 83 GLU A C 1
ATOM 641 O O . GLU A 1 83 ? -2.366 3.632 15.041 1.00 88.00 83 GLU A O 1
ATOM 646 N N . ALA A 1 84 ? -2.773 2.943 12.948 1.00 84.00 84 ALA A N 1
ATOM 647 C CA . ALA A 1 84 ? -4.198 2.713 13.134 1.00 84.00 84 ALA A CA 1
ATOM 648 C C . ALA A 1 84 ? -4.539 1.409 13.897 1.00 84.00 84 ALA A C 1
ATOM 650 O O . ALA A 1 84 ? -5.709 1.048 14.008 1.00 84.00 84 ALA A O 1
ATOM 651 N N . GLY A 1 85 ? -3.536 0.672 14.393 1.00 81.50 85 GLY A N 1
ATOM 652 C CA . GLY A 1 85 ? -3.710 -0.580 15.141 1.00 81.50 85 GLY A CA 1
ATOM 653 C C . GLY A 1 85 ? -3.937 -1.828 14.277 1.00 81.50 85 GLY A C 1
ATOM 654 O O . GLY A 1 85 ? -4.267 -2.890 14.798 1.00 81.50 85 GLY A O 1
ATOM 655 N N . LEU A 1 86 ? -3.748 -1.726 12.959 1.00 76.56 86 LEU A N 1
ATOM 656 C CA . LEU A 1 86 ? -4.081 -2.761 11.965 1.00 76.56 86 LEU A CA 1
ATOM 657 C C . LEU A 1 86 ? -2.870 -3.554 11.479 1.00 76.56 86 LEU A C 1
ATOM 659 O O . LEU A 1 86 ? -2.986 -4.419 10.615 1.00 76.56 86 LEU A O 1
ATOM 663 N N . GLY A 1 87 ? -1.695 -3.241 12.018 1.00 60.75 87 GLY A N 1
ATOM 664 C CA . GLY A 1 87 ? -0.391 -3.742 11.594 1.00 60.75 87 GLY A CA 1
ATOM 665 C C . GLY A 1 87 ? -0.116 -5.227 11.821 1.00 60.75 87 GLY A C 1
ATOM 666 O O . GLY A 1 87 ? 1.046 -5.624 11.780 1.00 60.75 87 GLY A O 1
ATOM 667 N N . GLN A 1 88 ? -1.145 -6.031 12.077 1.00 47.78 88 GLN A N 1
ATOM 668 C CA . GLN A 1 88 ? -1.047 -7.450 12.398 1.00 47.78 88 GLN A CA 1
ATOM 669 C C . GLN A 1 88 ? -1.730 -8.276 11.306 1.00 47.78 88 GLN A C 1
ATOM 671 O O . GLN A 1 88 ? -2.750 -8.916 11.538 1.00 47.78 88 GLN A O 1
ATOM 676 N N . VAL A 1 89 ? -1.181 -8.251 10.094 1.00 46.06 89 VAL A N 1
ATOM 677 C CA . VAL A 1 89 ? -1.426 -9.344 9.148 1.00 46.06 89 VAL A CA 1
ATOM 678 C C . VAL A 1 89 ? -0.296 -10.336 9.393 1.00 46.06 89 VAL A C 1
ATOM 680 O O . VAL A 1 89 ? 0.810 -10.155 8.890 1.00 46.06 89 VAL A O 1
ATOM 683 N N . ARG A 1 90 ? -0.549 -11.276 10.308 1.00 38.47 90 ARG A N 1
ATOM 684 C CA . ARG A 1 90 ? 0.293 -12.455 10.520 1.00 38.47 90 ARG A CA 1
ATOM 685 C C . ARG A 1 90 ? 0.038 -13.461 9.404 1.00 38.47 90 ARG A C 1
ATOM 687 O O . ARG A 1 90 ? -1.143 -13.589 9.013 1.00 38.47 90 ARG A O 1
#

Secondary structure (DSSP, 8-state):
-------PPPHHHHHHHHHHHHHHHHHHHHHHHHHHHHHTTTT-HHHHHHHHHHHHHHHHHHHTT-HHHHHHHHHHHHHHHHHTT-----